Protein AF-V9W5Y5-F1 (afdb_monomer_lite)

Structure (mmCIF, N/CA/C/O backbone):
data_AF-V9W5Y5-F1
#
_entry.id   AF-V9W5Y5-F1
#
loop_
_atom_site.group_PDB
_atom_site.id
_atom_site.type_symbol
_atom_site.label_atom_id
_atom_site.label_alt_id
_atom_site.label_comp_id
_atom_site.label_asym_id
_atom_site.label_entity_id
_atom_site.label_seq_id
_atom_site.pdbx_PDB_ins_code
_atom_site.Cartn_x
_atom_site.Cartn_y
_atom_site.Cartn_z
_atom_site.occupancy
_atom_site.B_iso_or_equiv
_atom_site.auth_seq_id
_atom_site.auth_comp_id
_atom_site.auth_asym_id
_atom_site.auth_atom_id
_atom_site.pdbx_PDB_model_num
ATOM 1 N N . MET A 1 1 ? 3.631 5.419 9.314 1.00 90.06 1 MET A N 1
ATOM 2 C CA . MET A 1 1 ? 4.059 4.301 8.449 1.00 90.06 1 MET A CA 1
ATOM 3 C C . MET A 1 1 ? 4.104 4.768 7.005 1.00 90.06 1 MET A C 1
ATOM 5 O O . MET A 1 1 ? 3.145 5.377 6.542 1.00 90.06 1 MET A O 1
ATOM 9 N N . LYS A 1 2 ? 5.186 4.470 6.289 1.00 93.44 2 LYS A N 1
ATOM 10 C CA . LYS A 1 2 ? 5.347 4.738 4.859 1.00 93.44 2 LYS A CA 1
ATOM 11 C C . LYS A 1 2 ? 4.797 3.591 4.022 1.00 93.44 2 LYS A C 1
ATOM 13 O O . LYS A 1 2 ? 5.288 2.468 4.120 1.00 93.44 2 LYS A O 1
ATOM 18 N N . VAL A 1 3 ? 3.830 3.903 3.169 1.00 94.19 3 VAL A N 1
ATOM 19 C CA . VAL A 1 3 ? 3.233 2.967 2.217 1.00 94.19 3 VAL A CA 1
ATOM 20 C C . VAL A 1 3 ? 3.702 3.305 0.815 1.00 94.19 3 VAL A C 1
ATOM 22 O O . VAL A 1 3 ? 3.551 4.445 0.369 1.00 94.19 3 VAL A O 1
ATOM 25 N N . TYR A 1 4 ? 4.262 2.320 0.124 1.00 96.25 4 TYR A N 1
ATOM 26 C CA . TYR A 1 4 ? 4.609 2.423 -1.285 1.00 96.25 4 TYR A CA 1
ATOM 27 C C . TYR A 1 4 ? 3.533 1.785 -2.161 1.00 96.25 4 TYR A C 1
ATOM 29 O O . TYR A 1 4 ? 3.128 0.643 -1.940 1.00 96.25 4 TYR A O 1
ATOM 37 N N . ASN A 1 5 ? 3.105 2.524 -3.18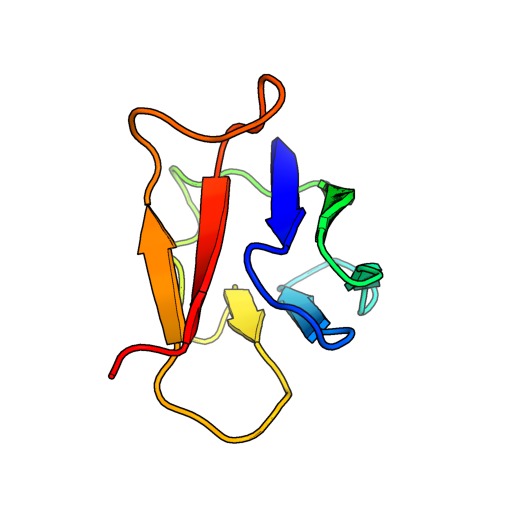1 1.00 96.00 5 ASN A N 1
ATOM 38 C CA . ASN A 1 5 ? 2.280 2.002 -4.256 1.00 96.00 5 ASN A CA 1
ATOM 39 C C . ASN A 1 5 ? 3.178 1.335 -5.300 1.00 96.00 5 ASN A C 1
ATOM 41 O O . ASN A 1 5 ? 3.882 2.003 -6.061 1.00 96.00 5 ASN A O 1
ATOM 45 N N . GLY A 1 6 ? 3.129 0.011 -5.335 1.00 95.19 6 GLY A N 1
ATOM 46 C CA . GLY A 1 6 ? 3.855 -0.815 -6.274 1.00 95.19 6 GLY A CA 1
ATOM 47 C C . GLY A 1 6 ? 3.297 -0.801 -7.696 1.00 95.19 6 GLY A C 1
ATOM 48 O O . GLY A 1 6 ? 3.985 -1.253 -8.610 1.00 95.19 6 GLY A O 1
ATOM 49 N N . GLU A 1 7 ? 2.120 -0.235 -7.933 1.00 95.62 7 GLU A N 1
ATOM 50 C CA . GLU A 1 7 ? 1.443 -0.264 -9.226 1.00 95.62 7 GLU A CA 1
ATOM 51 C C . GLU A 1 7 ? 1.795 0.905 -10.153 1.00 95.62 7 GLU A C 1
ATOM 53 O O . GLU A 1 7 ? 2.396 1.916 -9.775 1.00 95.62 7 GLU A O 1
ATOM 58 N N . ASN A 1 8 ? 1.409 0.745 -11.423 1.00 95.62 8 ASN A N 1
ATOM 59 C CA . ASN A 1 8 ? 1.452 1.804 -12.439 1.00 95.62 8 ASN A CA 1
ATOM 60 C C . ASN A 1 8 ? 0.155 2.640 -12.492 1.00 95.62 8 ASN A C 1
ATOM 62 O O . ASN A 1 8 ? 0.025 3.514 -13.350 1.00 95.62 8 ASN A O 1
ATOM 66 N N . ILE A 1 9 ? -0.787 2.392 -11.579 1.00 95.38 9 ILE A N 1
ATOM 67 C CA . ILE A 1 9 ? -2.027 3.156 -11.388 1.00 95.38 9 ILE A CA 1
ATOM 68 C C . ILE A 1 9 ? -2.025 3.824 -10.011 1.00 95.38 9 ILE A C 1
ATOM 70 O O . ILE A 1 9 ? -1.238 3.449 -9.148 1.00 95.38 9 ILE A O 1
ATOM 74 N N . ALA A 1 10 ? -2.865 4.841 -9.812 1.00 97.19 10 ALA A N 1
ATOM 75 C CA . ALA A 1 10 ? -3.094 5.373 -8.472 1.00 97.19 10 ALA A CA 1
ATOM 76 C C . ALA A 1 10 ? -3.944 4.378 -7.671 1.00 97.19 10 ALA A C 1
ATOM 78 O O . ALA A 1 10 ? -4.837 3.757 -8.245 1.00 97.19 10 ALA A O 1
ATOM 79 N N . ILE A 1 11 ? -3.661 4.254 -6.376 1.00 97.19 11 ILE A N 1
ATOM 80 C CA . ILE A 1 11 ? -4.437 3.421 -5.448 1.00 97.19 11 ILE A CA 1
ATOM 81 C C . ILE A 1 11 ? -4.923 4.266 -4.279 1.00 97.19 11 ILE A C 1
ATOM 83 O O . ILE A 1 11 ? -4.262 5.238 -3.898 1.00 97.19 1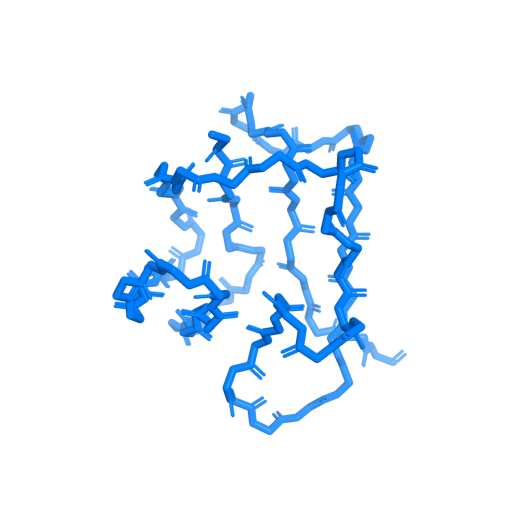1 ILE A O 1
ATOM 87 N N . THR A 1 12 ? -6.046 3.886 -3.693 1.00 97.38 12 THR A N 1
ATOM 88 C CA . THR A 1 12 ? -6.661 4.558 -2.556 1.00 97.38 12 THR A CA 1
ATOM 89 C C . THR A 1 12 ? -6.660 3.616 -1.366 1.00 97.38 12 THR A C 1
ATOM 91 O O . THR A 1 12 ? -7.275 2.552 -1.387 1.00 97.38 12 THR A O 1
ATOM 94 N N . ILE A 1 13 ? -5.962 4.022 -0.310 1.00 95.00 13 ILE A N 1
ATOM 95 C CA . ILE A 1 13 ? -5.963 3.323 0.969 1.00 95.00 13 ILE A CA 1
ATOM 96 C C . ILE A 1 13 ? -7.133 3.823 1.800 1.00 95.00 13 ILE A C 1
ATOM 98 O O . ILE A 1 13 ? -7.256 5.028 2.032 1.00 95.00 13 ILE A O 1
ATOM 102 N N . VAL A 1 14 ? -7.916 2.878 2.308 1.00 93.62 14 VAL A N 1
ATOM 103 C CA . VAL A 1 14 ? -8.897 3.108 3.366 1.00 93.62 14 VAL A CA 1
ATOM 104 C C . VAL A 1 14 ? -8.360 2.484 4.644 1.00 93.62 14 VAL A C 1
ATOM 106 O O . VAL A 1 14 ? -7.976 1.310 4.650 1.00 93.62 14 VAL A O 1
ATOM 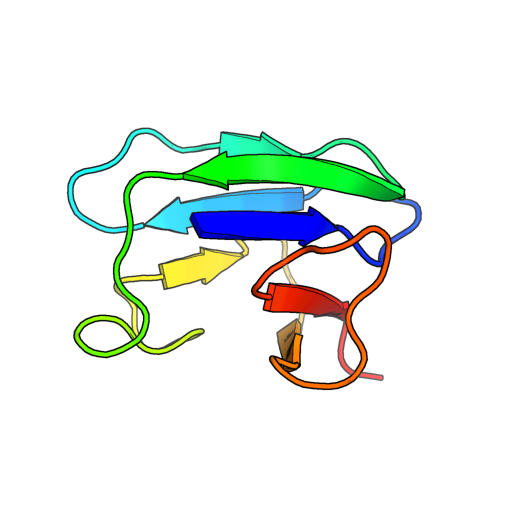109 N N . SER A 1 15 ? -8.317 3.258 5.726 1.00 91.19 15 SER A N 1
ATOM 110 C CA . SER A 1 15 ? -7.939 2.742 7.038 1.00 91.19 15 SER A CA 1
ATOM 111 C C . SER A 1 15 ? -8.698 3.401 8.184 1.00 91.19 15 SER A C 1
ATOM 113 O O . SER A 1 15 ? -9.035 4.585 8.142 1.00 91.19 15 SER A O 1
ATOM 115 N N . ASP A 1 16 ? -8.960 2.628 9.236 1.00 85.94 16 ASP A N 1
ATOM 116 C CA . ASP A 1 16 ? -9.751 3.092 10.372 1.00 85.94 16 ASP A CA 1
ATOM 117 C C . ASP A 1 16 ? -9.095 4.290 11.068 1.00 85.94 16 ASP A C 1
ATOM 119 O O . ASP A 1 16 ? -7.880 4.355 11.276 1.00 85.94 16 ASP A O 1
ATOM 123 N N . GLY A 1 17 ? -9.923 5.276 11.420 1.00 83.94 17 GLY A N 1
ATOM 124 C CA . GLY A 1 17 ? -9.481 6.490 12.109 1.00 83.94 17 GLY A CA 1
ATOM 125 C C . GLY A 1 17 ? -8.650 7.453 11.255 1.00 83.94 17 GLY A C 1
ATOM 126 O O . GLY A 1 17 ? -8.207 8.477 11.777 1.00 83.94 17 GLY A O 1
ATOM 127 N N . ASN A 1 18 ? -8.463 7.171 9.963 1.00 85.62 18 ASN A N 1
ATOM 128 C CA . ASN A 1 18 ? -7.716 8.008 9.032 1.00 85.62 18 ASN A CA 1
ATOM 129 C C . ASN A 1 18 ? -8.601 8.437 7.847 1.00 85.62 18 ASN A C 1
ATOM 131 O O . ASN A 1 18 ? -9.538 7.725 7.489 1.00 85.62 18 ASN A O 1
ATOM 135 N N . PRO A 1 19 ? -8.345 9.609 7.237 1.00 91.38 19 PRO A N 1
ATOM 136 C CA . PRO A 1 19 ? -8.954 9.943 5.955 1.00 91.38 19 PRO A CA 1
ATOM 137 C C . PRO A 1 19 ? -8.403 9.032 4.855 1.00 91.38 19 PRO A C 1
ATOM 139 O O . PRO A 1 19 ? -7.230 8.662 4.902 1.00 91.38 19 PRO A O 1
ATOM 142 N N . ASP A 1 20 ? -9.217 8.747 3.842 1.00 94.94 20 ASP A N 1
ATOM 143 C CA . ASP A 1 20 ? -8.778 8.007 2.659 1.00 94.94 20 ASP A CA 1
ATOM 144 C C . ASP A 1 20 ? -7.587 8.712 1.994 1.00 94.94 20 ASP A C 1
ATOM 146 O O . ASP A 1 20 ? -7.586 9.935 1.799 1.00 94.94 20 ASP A O 1
ATOM 150 N N . VAL A 1 21 ? -6.564 7.939 1.630 1.00 95.88 21 VAL A N 1
ATOM 151 C CA . VAL A 1 21 ? -5.325 8.469 1.049 1.00 95.88 21 VAL A CA 1
ATOM 152 C C . VAL A 1 21 ? -5.103 7.877 -0.331 1.00 95.88 21 VAL A C 1
ATOM 154 O O . VAL A 1 21 ? -4.911 6.673 -0.474 1.00 95.88 21 VAL A O 1
ATOM 157 N N . SER A 1 22 ? -5.050 8.739 -1.347 1.00 97.06 22 SER A N 1
ATOM 158 C CA . SER A 1 22 ? -4.628 8.340 -2.689 1.00 97.06 22 SER A CA 1
ATOM 159 C C . SER A 1 22 ? -3.106 8.416 -2.822 1.00 97.06 22 SER A C 1
ATOM 161 O O . SER A 1 22 ? -2.493 9.439 -2.503 1.00 97.06 22 SER A O 1
ATOM 163 N N . ILE A 1 23 ? -2.494 7.336 -3.305 1.00 96.12 23 ILE A N 1
ATOM 164 C CA . ILE A 1 23 ? -1.059 7.242 -3.575 1.00 96.12 23 ILE A CA 1
ATOM 165 C C . ILE A 1 23 ? -0.851 7.187 -5.091 1.00 96.12 23 ILE A C 1
ATOM 167 O O . ILE A 1 23 ? -1.368 6.274 -5.743 1.00 96.12 23 ILE A O 1
ATOM 171 N N . PRO A 1 24 ? -0.075 8.115 -5.682 1.00 97.00 24 PRO A N 1
ATOM 172 C CA . PRO A 1 24 ? 0.200 8.085 -7.113 1.00 97.00 24 PRO A CA 1
ATOM 173 C C . PRO A 1 24 ? 0.985 6.819 -7.511 1.00 97.00 24 PRO A C 1
ATOM 175 O O . PRO A 1 24 ? 1.621 6.201 -6.651 1.00 97.00 24 PRO A O 1
ATOM 178 N N . PRO A 1 25 ? 0.980 6.445 -8.805 1.00 96.75 25 PRO A N 1
ATOM 179 C CA . PRO A 1 25 ? 1.771 5.328 -9.320 1.00 96.75 25 PRO A CA 1
ATOM 180 C C . PRO A 1 25 ? 3.230 5.405 -8.876 1.00 96.75 25 PRO A C 1
ATOM 182 O O . PRO A 1 25 ? 3.845 6.470 -8.987 1.00 96.75 25 PRO A O 1
ATOM 185 N N . LYS A 1 26 ? 3.796 4.288 -8.400 1.00 95.38 26 LYS A N 1
ATOM 186 C CA . LYS A 1 26 ? 5.190 4.221 -7.915 1.00 95.38 26 LYS A CA 1
ATOM 187 C C . LYS A 1 26 ? 5.523 5.288 -6.858 1.00 95.38 26 LYS A C 1
ATOM 189 O O . LYS A 1 26 ? 6.679 5.702 -6.739 1.00 95.38 26 LYS A O 1
ATOM 194 N N . GLY A 1 27 ? 4.518 5.763 -6.123 1.00 95.94 27 GLY A N 1
ATOM 195 C CA . GLY A 1 27 ? 4.625 6.804 -5.107 1.00 95.94 27 GLY A CA 1
ATOM 196 C C . GLY A 1 27 ? 4.716 6.250 -3.689 1.00 95.94 27 GLY A C 1
ATOM 197 O O . GLY A 1 27 ? 4.332 5.114 -3.426 1.00 95.94 27 GLY A O 1
ATOM 198 N N . VAL A 1 28 ? 5.200 7.079 -2.763 1.00 95.75 28 VAL A N 1
ATOM 199 C CA . VAL A 1 28 ? 5.181 6.804 -1.318 1.00 95.75 28 VAL A CA 1
ATOM 200 C C . VAL A 1 28 ? 4.287 7.832 -0.637 1.00 95.75 28 VAL A C 1
ATOM 202 O O . VAL A 1 28 ? 4.379 9.020 -0.948 1.00 95.75 28 VAL A O 1
ATOM 205 N N . THR A 1 29 ? 3.480 7.393 0.323 1.00 93.50 29 THR A N 1
ATOM 206 C CA . THR A 1 29 ? 2.801 8.277 1.276 1.00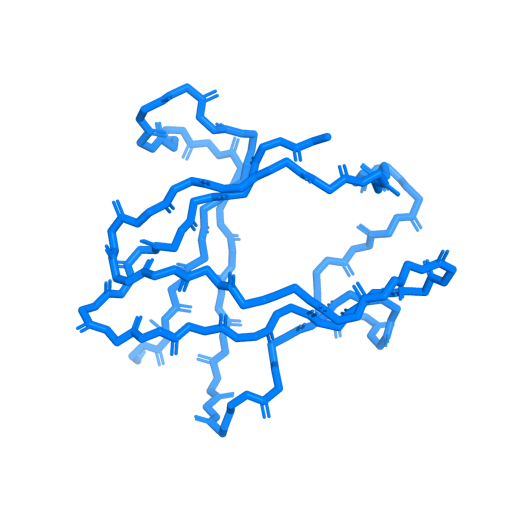 93.50 29 THR A CA 1
ATOM 207 C C . THR A 1 29 ? 3.088 7.837 2.706 1.00 93.50 29 THR A C 1
ATOM 209 O O . THR A 1 29 ? 3.489 6.698 2.940 1.00 93.50 29 THR A O 1
ATOM 212 N N . GLU A 1 30 ? 2.862 8.722 3.668 1.00 92.12 30 GLU A N 1
ATOM 213 C CA . GLU A 1 30 ? 2.903 8.380 5.085 1.00 92.12 30 GLU A CA 1
ATOM 214 C C . GLU A 1 30 ? 1.491 8.428 5.671 1.00 92.12 30 GLU A C 1
ATOM 216 O O . GLU A 1 30 ? 0.790 9.428 5.531 1.00 92.12 30 GLU A O 1
ATOM 221 N N . ILE A 1 31 ? 1.080 7.340 6.323 1.00 89.06 31 ILE A N 1
ATOM 222 C CA . ILE A 1 31 ? -0.197 7.234 7.035 1.00 89.06 31 ILE A CA 1
ATOM 223 C C . ILE A 1 31 ? 0.037 6.985 8.524 1.00 89.06 31 ILE A C 1
ATOM 225 O O . ILE A 1 31 ? 1.037 6.374 8.922 1.00 89.06 31 ILE A O 1
ATOM 229 N N . ASN A 1 32 ? -0.896 7.443 9.356 1.00 88.38 32 ASN A N 1
ATOM 230 C CA . ASN A 1 32 ? -0.858 7.230 10.797 1.00 88.38 32 ASN A CA 1
ATOM 231 C C . ASN A 1 32 ? -1.570 5.917 11.162 1.00 88.38 32 ASN A C 1
ATOM 233 O O . ASN A 1 32 ? -2.711 5.915 11.621 1.00 88.38 32 ASN A O 1
ATOM 237 N N . LEU A 1 33 ? -0.895 4.799 10.897 1.00 86.31 33 LEU A N 1
ATOM 238 C CA . LEU A 1 33 ? -1.377 3.443 11.157 1.00 86.31 33 LEU A CA 1
ATOM 239 C C . LEU A 1 33 ? -0.230 2.588 11.716 1.00 86.31 33 LEU A C 1
ATOM 241 O O . LEU A 1 33 ? 0.900 2.697 11.229 1.00 86.31 33 LEU A O 1
ATOM 245 N N . ASP A 1 34 ? -0.524 1.738 12.702 1.00 83.38 34 ASP A N 1
ATOM 246 C CA . ASP A 1 34 ? 0.399 0.729 13.237 1.00 83.38 34 ASP A CA 1
ATOM 247 C C . ASP A 1 34 ? 0.036 -0.666 12.698 1.00 83.38 34 ASP A C 1
ATOM 249 O O . ASP A 1 34 ? -1.069 -1.162 12.925 1.00 83.38 34 ASP A O 1
ATOM 253 N N . LEU A 1 35 ? 0.972 -1.321 11.999 1.00 77.75 35 LEU A N 1
ATOM 254 C CA . LEU A 1 35 ? 0.773 -2.670 11.448 1.00 77.75 35 LEU A CA 1
ATOM 255 C C . LEU A 1 35 ? 0.672 -3.766 12.515 1.00 77.75 35 LEU A C 1
ATOM 257 O O . LEU A 1 35 ? 0.220 -4.869 12.209 1.00 77.75 35 LEU A O 1
ATOM 261 N N . ASN A 1 36 ? 1.096 -3.500 13.753 1.00 79.75 36 ASN A N 1
ATOM 262 C CA . ASN A 1 36 ? 0.931 -4.453 14.850 1.00 79.75 36 ASN A CA 1
ATOM 263 C C . ASN A 1 36 ? -0.534 -4.563 15.295 1.00 79.75 36 ASN A C 1
ATOM 265 O O . ASN A 1 36 ? -0.940 -5.609 15.802 1.00 79.75 36 ASN A O 1
ATOM 269 N N . GLU A 1 37 ? -1.314 -3.498 15.097 1.00 80.88 37 GLU A N 1
ATOM 270 C CA . GLU A 1 37 ? -2.729 -3.416 15.474 1.00 80.88 37 GLU A CA 1
ATOM 271 C C . GLU A 1 37 ? -3.659 -3.593 14.267 1.00 80.88 37 GLU A C 1
ATOM 273 O O . GLU A 1 37 ? -4.761 -4.118 14.414 1.00 80.88 37 GLU A O 1
ATOM 278 N N . HIS A 1 38 ? -3.200 -3.218 13.068 1.00 79.25 38 HIS A N 1
ATOM 279 C CA . HIS A 1 38 ? -3.988 -3.256 11.841 1.00 79.25 38 HIS A CA 1
ATOM 280 C C . HIS A 1 38 ? -3.306 -4.089 10.761 1.00 79.25 38 HIS A C 1
ATOM 282 O O . HIS A 1 38 ? -2.290 -3.699 10.182 1.00 79.25 38 HIS A O 1
ATOM 288 N N . ARG A 1 39 ? -3.904 -5.235 10.442 1.00 81.19 39 ARG A N 1
ATOM 289 C CA . ARG A 1 39 ? -3.441 -6.088 9.349 1.00 81.19 39 ARG A CA 1
ATOM 290 C C . ARG A 1 39 ? -4.067 -5.660 8.029 1.00 81.19 39 ARG A C 1
ATOM 292 O O . ARG A 1 39 ? -5.242 -5.299 7.962 1.00 81.19 39 ARG A O 1
ATOM 299 N N . PHE A 1 40 ? -3.265 -5.719 6.972 1.00 86.00 40 PHE A N 1
ATOM 300 C CA . PHE A 1 40 ? -3.726 -5.450 5.615 1.00 86.00 40 PHE A CA 1
ATOM 301 C C . PHE A 1 40 ? -4.825 -6.445 5.205 1.00 86.00 40 PHE A C 1
ATOM 303 O O . PHE A 1 40 ? -4.710 -7.639 5.477 1.00 86.00 40 PHE A O 1
ATOM 310 N N . ASN A 1 41 ? -5.876 -5.940 4.560 1.00 81.75 41 ASN A N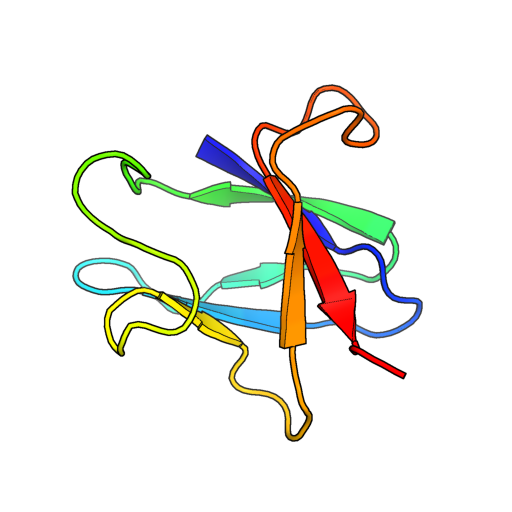 1
ATOM 311 C CA . ASN A 1 41 ? -7.103 -6.638 4.162 1.00 81.75 41 ASN A CA 1
ATOM 312 C C . ASN A 1 41 ? -7.978 -7.200 5.302 1.00 81.75 41 ASN A C 1
ATOM 314 O O . ASN A 1 41 ? -8.913 -7.950 5.030 1.00 81.75 41 ASN A O 1
ATOM 318 N N . GLU A 1 42 ? -7.776 -6.806 6.563 1.00 79.50 42 GLU A N 1
ATOM 319 C CA . GLU A 1 42 ? -8.672 -7.188 7.675 1.00 79.50 42 GLU A CA 1
ATOM 320 C C . GLU A 1 42 ? -9.789 -6.148 7.939 1.00 79.50 42 GLU A C 1
ATOM 322 O O . GLU A 1 42 ? -10.251 -5.963 9.061 1.00 79.50 42 GLU A O 1
ATOM 327 N N . GLY A 1 43 ? -10.253 -5.451 6.894 1.00 76.44 43 GLY A N 1
ATOM 328 C CA . GLY A 1 43 ? -11.368 -4.491 6.947 1.00 76.44 43 GLY A CA 1
ATOM 329 C C . GLY A 1 43 ? -11.007 -3.103 7.493 1.00 76.44 43 GLY A C 1
ATOM 330 O O . GLY A 1 43 ? -11.524 -2.113 6.989 1.00 76.44 43 GLY A O 1
ATOM 331 N N . SER A 1 44 ? -10.069 -3.011 8.440 1.00 84.19 44 SER A N 1
ATOM 332 C CA . SER A 1 44 ? -9.579 -1.735 8.993 1.00 84.19 44 SER A CA 1
ATOM 333 C C . SER A 1 44 ? -8.436 -1.098 8.191 1.00 84.19 44 SER A C 1
ATOM 335 O O . SER A 1 44 ? -7.953 -0.030 8.556 1.00 84.19 44 SER A O 1
ATOM 337 N N . PHE A 1 45 ? -7.928 -1.787 7.164 1.00 91.00 45 PHE A N 1
ATOM 338 C CA . PHE A 1 45 ? -6.857 -1.325 6.277 1.00 91.00 45 PHE A CA 1
ATOM 339 C C . PHE A 1 45 ? -6.908 -2.107 4.957 1.00 91.00 45 PHE A C 1
ATOM 341 O O . PHE A 1 45 ? -6.586 -3.293 4.944 1.00 91.00 45 PHE A O 1
ATOM 348 N N . TYR A 1 46 ? -7.339 -1.480 3.863 1.00 92.81 46 TYR A N 1
ATOM 349 C CA . TYR A 1 46 ? -7.498 -2.131 2.554 1.00 92.81 46 TYR A CA 1
ATOM 350 C C . TYR A 1 46 ? -7.362 -1.134 1.393 1.00 92.81 46 TYR A C 1
ATOM 352 O O . TYR A 1 46 ? -7.272 0.078 1.606 1.00 92.81 46 TYR A O 1
ATOM 360 N N . ILE A 1 47 ? -7.331 -1.659 0.165 1.00 95.69 47 ILE A N 1
ATOM 361 C CA . ILE A 1 47 ? -7.349 -0.870 -1.072 1.00 95.69 47 ILE A CA 1
ATOM 362 C C . ILE A 1 47 ? -8.770 -0.789 -1.617 1.00 95.69 47 ILE A C 1
ATOM 364 O O . ILE A 1 47 ? -9.450 -1.807 -1.720 1.00 95.69 47 ILE A O 1
ATOM 368 N N . LEU A 1 48 ? -9.220 0.425 -1.936 1.00 95.69 48 LEU A N 1
ATOM 369 C CA . LEU A 1 48 ? -10.585 0.676 -2.402 1.00 95.69 48 LEU A CA 1
ATOM 370 C C . LEU A 1 48 ? -10.829 0.151 -3.823 1.00 95.69 48 LEU A C 1
ATOM 372 O O . LEU A 1 48 ? -11.948 -0.243 -4.149 1.00 95.69 48 LEU A O 1
ATOM 376 N N . GLU A 1 49 ? -9.813 0.202 -4.682 1.00 95.56 49 GLU A N 1
ATOM 377 C CA . GLU A 1 49 ? -9.905 -0.248 -6.066 1.00 95.56 49 GLU A CA 1
ATOM 378 C C . GLU A 1 49 ? -10.184 -1.756 -6.157 1.00 95.56 49 GLU A C 1
ATOM 380 O O . GLU A 1 49 ? -9.660 -2.556 -5.382 1.00 95.56 49 GLU A O 1
ATOM 385 N N . GLU A 1 50 ? -10.999 -2.157 -7.138 1.00 93.25 50 GLU A N 1
ATOM 386 C CA . GLU A 1 50 ? -11.313 -3.568 -7.370 1.00 93.25 50 GLU A CA 1
ATOM 387 C C . GLU A 1 50 ? -10.048 -4.373 -7.689 1.00 93.25 50 GLU A C 1
ATOM 389 O O . GLU A 1 50 ? -9.242 -3.981 -8.536 1.00 93.25 50 GLU A O 1
ATOM 394 N N . GLY A 1 51 ? -9.902 -5.520 -7.031 1.00 90.81 51 GLY A N 1
ATOM 395 C CA . GLY A 1 51 ? -8.777 -6.419 -7.235 1.00 90.81 51 GLY A CA 1
ATOM 396 C C . GLY A 1 51 ? -8.475 -7.256 -6.003 1.00 90.81 51 GLY A C 1
ATOM 397 O O . GLY A 1 51 ? -8.903 -6.931 -4.893 1.00 90.81 51 GLY A O 1
ATOM 398 N N . ASP A 1 52 ? -7.708 -8.321 -6.206 1.00 92.38 52 ASP A N 1
ATOM 399 C CA . ASP A 1 52 ? -7.040 -9.003 -5.108 1.00 92.38 52 ASP A CA 1
ATOM 400 C C . ASP A 1 52 ? -5.736 -8.261 -4.844 1.00 92.38 52 ASP A C 1
ATOM 402 O O . ASP A 1 52 ? -4.872 -8.174 -5.709 1.00 92.38 52 ASP A O 1
ATOM 406 N N . TRP A 1 53 ? -5.607 -7.674 -3.660 1.00 93.88 53 TRP A N 1
ATOM 407 C CA . TRP A 1 53 ? -4.439 -6.878 -3.302 1.00 93.88 53 TRP A CA 1
ATOM 408 C C . TRP A 1 53 ? -3.573 -7.624 -2.304 1.00 93.88 53 TRP A C 1
ATOM 410 O O . TRP A 1 53 ? -4.065 -8.265 -1.374 1.00 93.88 53 TRP A O 1
ATOM 420 N N . TYR A 1 54 ? -2.266 -7.486 -2.462 1.00 91.88 54 TYR A N 1
ATOM 421 C CA . TYR A 1 54 ? -1.262 -8.047 -1.578 1.00 91.88 54 TYR A CA 1
ATOM 422 C C . TYR A 1 54 ? -0.329 -6.948 -1.078 1.00 91.88 54 TYR A C 1
ATOM 424 O O . TYR A 1 54 ? -0.044 -5.976 -1.778 1.00 91.88 54 TYR A O 1
ATOM 432 N N . ALA A 1 55 ? 0.177 -7.127 0.139 1.00 92.25 55 ALA A N 1
ATOM 433 C CA . ALA A 1 55 ? 1.184 -6.253 0.703 1.00 92.25 55 ALA A CA 1
ATOM 434 C C . ALA A 1 55 ? 2.362 -7.063 1.240 1.00 92.25 55 ALA A C 1
ATOM 436 O O . ALA A 1 55 ? 2.175 -8.065 1.934 1.00 92.25 55 ALA A O 1
ATOM 437 N N . LYS A 1 56 ? 3.579 -6.595 0.960 1.00 91.69 56 LYS A N 1
ATOM 438 C CA . LYS A 1 56 ? 4.801 -7.102 1.592 1.00 91.69 56 LYS A CA 1
ATOM 439 C C . LYS A 1 56 ? 5.380 -6.061 2.541 1.00 91.69 56 LYS A C 1
ATOM 441 O O . LYS A 1 56 ? 5.268 -4.860 2.304 1.00 91.69 56 LYS A O 1
ATOM 446 N N . THR A 1 57 ? 6.031 -6.544 3.589 1.00 91.44 57 THR A N 1
ATOM 447 C CA . THR A 1 57 ? 6.725 -5.736 4.607 1.00 91.44 57 THR A CA 1
ATOM 448 C C . THR A 1 57 ? 8.238 -5.972 4.609 1.00 91.44 57 THR A C 1
ATOM 450 O O . THR A 1 57 ? 8.972 -5.377 5.393 1.00 91.44 57 THR A O 1
ATOM 453 N N . GLU A 1 58 ? 8.725 -6.831 3.711 1.00 89.56 58 GLU A N 1
ATOM 454 C CA . GLU A 1 58 ? 10.142 -7.126 3.521 1.00 89.56 58 GLU A CA 1
ATOM 455 C C . GLU A 1 58 ? 10.594 -6.685 2.127 1.00 89.56 58 GLU A C 1
ATOM 457 O O . GLU A 1 58 ? 9.852 -6.789 1.147 1.00 89.56 58 GLU A O 1
ATOM 462 N N . HIS A 1 59 ? 11.840 -6.209 2.030 1.00 90.19 59 HIS A N 1
ATOM 463 C CA . HIS A 1 59 ? 12.444 -5.756 0.771 1.00 90.19 59 HIS A CA 1
ATOM 464 C C . HIS A 1 59 ? 11.568 -4.752 -0.009 1.00 90.19 59 HIS A C 1
ATOM 466 O O . HIS A 1 59 ? 11.467 -4.817 -1.239 1.00 90.19 59 HIS A O 1
ATOM 472 N N . CYS A 1 60 ? 10.919 -3.842 0.718 1.00 91.31 60 CYS A N 1
ATOM 473 C CA . CYS A 1 60 ? 10.122 -2.754 0.162 1.00 91.31 60 CYS A CA 1
ATOM 474 C C . CYS A 1 60 ? 11.009 -1.718 -0.546 1.00 91.31 60 CYS A C 1
ATOM 476 O O . CYS A 1 60 ? 12.158 -1.464 -0.164 1.00 91.31 60 CYS A O 1
ATOM 478 N N . ALA A 1 61 ? 10.467 -1.092 -1.581 1.00 87.25 61 ALA A N 1
ATOM 479 C CA . ALA A 1 61 ? 11.078 -0.005 -2.314 1.00 87.25 61 ALA A CA 1
ATOM 480 C C . ALA A 1 61 ? 11.218 1.243 -1.436 1.00 87.25 61 ALA A C 1
ATOM 482 O O . ALA A 1 61 ? 10.417 1.513 -0.541 1.00 87.25 61 ALA A O 1
ATOM 483 N N . SER A 1 62 ? 12.240 2.048 -1.740 1.00 69.25 62 SER A N 1
ATOM 484 C CA . SER A 1 62 ? 12.365 3.435 -1.268 1.00 69.25 62 SER A CA 1
ATOM 485 C C . SER A 1 62 ? 12.279 3.637 0.256 1.00 69.25 62 SER A C 1
ATOM 487 O O . SER A 1 62 ? 11.899 4.714 0.713 1.00 69.25 62 SER A O 1
ATOM 489 N N . GLY A 1 63 ? 12.641 2.624 1.053 1.00 83.88 63 GLY A N 1
ATOM 490 C CA . GLY A 1 63 ? 12.565 2.693 2.516 1.00 83.88 63 GLY A CA 1
ATOM 491 C C . GLY A 1 63 ? 11.135 2.801 3.051 1.00 83.88 63 GLY A C 1
ATOM 492 O O . GLY A 1 63 ? 10.931 3.406 4.104 1.00 83.88 63 GLY A O 1
ATOM 493 N N . ALA A 1 64 ? 10.156 2.290 2.301 1.00 93.44 64 ALA A N 1
ATOM 494 C CA . ALA A 1 64 ? 8.796 2.112 2.782 1.00 93.44 64 ALA A CA 1
ATOM 495 C C . ALA A 1 64 ? 8.724 0.966 3.799 1.00 93.44 64 ALA A C 1
ATOM 497 O O . ALA A 1 64 ? 9.497 0.010 3.728 1.00 93.44 64 ALA A O 1
ATOM 498 N N . ASP A 1 65 ? 7.781 1.070 4.729 1.00 93.00 65 ASP A N 1
ATOM 499 C CA . ASP A 1 65 ? 7.514 0.026 5.721 1.00 93.00 65 ASP A CA 1
ATOM 500 C C . ASP A 1 65 ? 6.659 -1.093 5.108 1.00 93.00 65 ASP A C 1
ATOM 502 O O . ASP A 1 65 ? 6.800 -2.266 5.447 1.00 93.00 65 ASP A O 1
ATOM 506 N N . ILE A 1 66 ? 5.784 -0.725 4.170 1.00 93.19 66 ILE A N 1
ATOM 507 C CA . ILE A 1 66 ? 4.899 -1.637 3.455 1.00 93.19 66 ILE A CA 1
ATOM 508 C C . ILE A 1 66 ? 4.790 -1.230 1.992 1.00 93.19 66 ILE A C 1
ATOM 510 O O . ILE A 1 66 ? 4.825 -0.049 1.637 1.00 93.19 66 ILE A O 1
ATOM 514 N N . GLU A 1 67 ? 4.649 -2.228 1.140 1.00 95.31 67 GLU A N 1
ATOM 515 C CA . GLU A 1 67 ? 4.550 -2.068 -0.297 1.00 95.31 67 GLU A CA 1
ATOM 516 C C . GLU A 1 67 ? 3.387 -2.900 -0.828 1.00 95.31 67 GLU A C 1
ATOM 518 O O . GLU A 1 67 ? 3.290 -4.089 -0.522 1.00 95.31 67 GLU A O 1
ATOM 523 N N . ILE A 1 68 ? 2.503 -2.248 -1.587 1.00 94.69 68 ILE A N 1
ATOM 524 C CA . ILE A 1 68 ? 1.2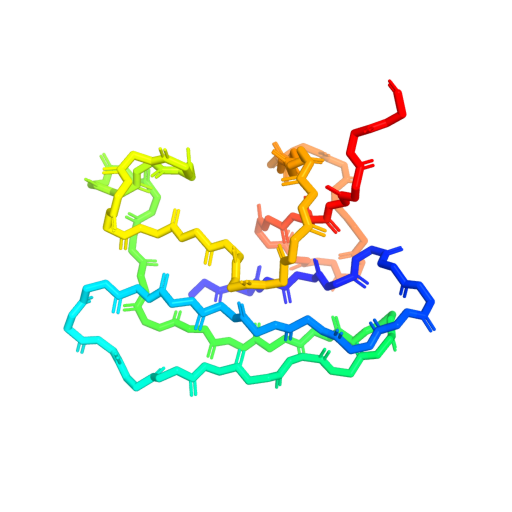10 -2.789 -2.017 1.00 94.69 68 ILE A CA 1
ATOM 525 C C . ILE A 1 68 ? 1.208 -3.039 -3.525 1.00 94.69 68 ILE A C 1
ATOM 527 O O . ILE A 1 68 ? 1.655 -2.185 -4.292 1.00 94.69 68 ILE A O 1
ATOM 531 N N . TYR A 1 69 ? 0.665 -4.189 -3.923 1.00 94.19 69 TYR A N 1
ATOM 532 C CA . TYR A 1 69 ? 0.548 -4.658 -5.301 1.00 94.19 69 TYR A CA 1
ATOM 533 C C . TYR A 1 69 ? -0.783 -5.348 -5.550 1.00 94.19 69 TYR A C 1
ATOM 535 O O . TYR A 1 69 ? -1.388 -5.896 -4.625 1.00 94.19 69 TYR A O 1
ATOM 543 N N . LEU A 1 70 ? -1.186 -5.392 -6.814 1.00 93.06 70 LEU A N 1
ATOM 544 C CA . LEU A 1 70 ? -2.200 -6.331 -7.263 1.00 93.06 70 LEU A CA 1
ATOM 545 C C . LEU A 1 70 ? -1.612 -7.755 -7.214 1.00 93.06 70 LEU A C 1
ATOM 547 O O . LEU A 1 70 ? -0.473 -7.984 -7.626 1.00 93.06 70 LEU A O 1
ATOM 551 N N . ALA A 1 71 ? -2.362 -8.703 -6.667 1.00 86.50 71 ALA A N 1
ATOM 552 C CA . ALA A 1 71 ? -2.048 -10.119 -6.740 1.00 86.50 71 ALA A CA 1
ATOM 553 C C . ALA A 1 71 ? -2.493 -10.641 -8.115 1.00 86.50 71 ALA A C 1
ATOM 555 O O . ALA A 1 71 ? -3.679 -10.590 -8.436 1.00 86.50 71 ALA A O 1
ATOM 556 N N . ASP A 1 72 ? -1.534 -11.104 -8.919 1.00 70.31 72 ASP A N 1
ATOM 557 C CA . ASP A 1 72 ? -1.791 -11.866 -10.152 1.00 70.31 72 ASP A CA 1
ATOM 558 C C . ASP A 1 72 ? -2.224 -13.313 -9.849 1.00 70.31 72 ASP A C 1
ATOM 560 O O . ASP A 1 72 ? -1.654 -13.929 -8.911 1.00 70.31 72 ASP A O 1
#

Sequence (72 aa):
MKVYNGENIAITIVSDGNPDVSIPPKGVTEINLDLNEHRFNEGSFYILEEGDWYAKTEHCASGADIEIYLAD

Secondary structure (DSSP, 8-state):
-EEEE-SSS-EEEEETTS--EEE-TT-EEE-S--TTT--TTSSSEEE-SSS-EEEE-SS-GGG-SEEEEE--

Organism: NCBI:txid697284

pLDDT: mean 90.39, std 6.43, range [69.25, 97.38]

Foldseek 3Di:
DKEFEAAQAWWWKAAPPWPIDIAGGRGIDDDDDDCVVDPEPPVRIYIPDDAAKDKDQPPDPPPGRIYIDGDD

Radius of gyration: 10.82 Å; chains: 1; bounding box: 24×22×28 Å